Protein AF-A0A835IZE6-F1 (afdb_monomer)

Nearest PDB structures (foldseek):
  8j7a-assembly1_B  TM=9.680E-01  e=2.040E-15  Arabidopsis thaliana
  8wgh-assembly1_B  TM=9.779E-01  e=3.054E-15  Fittonia albivenis
  8wmw-assembly1_B  TM=9.806E-01  e=2.295E-14  Rhodomonas salina
  7a4p-assembly1_B  TM=9.788E-01  e=3.071E-13  Chlorella ohadii
  8wey-assembly1_B  TM=9.902E-01  e=1.542E-12  Cyanidium caldarium

InterPro domains:
  IPR001280 Photosystem I PsaA/PsaB [PF00223] (1-134)
  IPR036408 Photosystem I PsaA/PsaB superfamily [G3DSA:1.20.1130.10] (1-137)
  IPR036408 Photosystem I PsaA/PsaB superfamily [SSF81558] (1-133)

pLDDT: mean 87.63, std 12.95, range [41.31, 97.38]

Mean predicted aligned error: 8.06 Å

Radius of gyration: 21.76 Å; Cα contacts (8 Å, |Δi|>4): 118; chains: 1; bounding box: 43×56×53 Å

Secondary structure (DSSP, 8-state):
-B--TTS-SB-HHHHHHH---TTSTTTTTTTTHHHHHHT-HHHHHHHHHHHHHHHHHHHHHHHHHS--STTGGG-HHHHHHHHHHHHHHHHHHHHHHHHHHHHHHHHT--TTTTTTSHHHHHHHTHHHHHHHHHHHHHHTTS-GGGGSS--

Sequence (151 aa):
MYSTNFGIRHSIKDLLEAHIPPGGRLGRGHKGLYDTINNSIHFQLGLALASLRVITSLVAQHMHSLHAYAFIAQDFTTQAALYTHHQYIVGFIMTGAFAHGAIFFIRDYNPEQNEDNVLARILDHKEAITSYLKAELFKDSIPQDFMFITT

Solvent-accessible surface area (backbone atoms only — not comparable to full-atom values): 8525 Å² total; per-residue (Å²): 128,65,57,58,101,78,76,82,54,44,54,68,56,59,54,36,57,68,50,57,66,92,79,62,83,53,61,61,17,40,41,54,45,57,59,59,43,73,75,24,68,40,42,47,50,12,52,50,29,45,54,49,25,55,51,41,43,48,48,29,54,43,50,71,79,49,71,84,55,89,70,47,88,75,39,60,66,61,49,51,50,52,36,50,52,33,48,53,49,26,53,54,34,43,52,48,13,52,52,26,42,52,49,24,63,74,74,67,60,54,68,80,70,31,58,54,8,53,68,44,51,51,61,77,43,40,63,62,55,52,51,53,55,52,51,55,61,52,59,78,69,54,67,76,76,71,80,72,79,84,127

Foldseek 3Di:
DDDDPPPPHDDPLVVQQPDDDPVCPQFSERQLVVVLCVVDPLNVLLVVLVVVLVVLLVVLVCCLVPPPDPPVVVVPPVNVVSSVVSVVVSVVSNVSSVVSVVVSVVPVDDCVSCPSYNVVVCVVCVVVVVVVVVVVVVVVVPPPVVVPPPD

Organism: NCBI:txid261450

Structure (mmCIF, N/CA/C/O backbone):
data_AF-A0A835IZE6-F1
#
_entry.id   AF-A0A835IZE6-F1
#
loop_
_atom_site.group_PDB
_atom_site.id
_atom_site.type_symbol
_atom_site.label_atom_id
_atom_site.label_alt_id
_atom_site.label_comp_id
_atom_site.label_asym_id
_atom_site.label_entity_id
_atom_site.label_seq_id
_atom_site.pdbx_PDB_ins_code
_atom_site.Cartn_x
_atom_site.Cartn_y
_atom_site.Cartn_z
_atom_site.occupancy
_atom_site.B_iso_or_equiv
_atom_site.auth_seq_id
_atom_site.auth_comp_id
_atom_site.auth_asym_id
_atom_site.auth_atom_id
_atom_site.pdbx_PDB_model_num
ATOM 1 N N . MET A 1 1 ? -14.443 -3.838 -14.835 1.00 70.00 1 MET A N 1
ATOM 2 C CA . MET A 1 1 ? -14.871 -4.036 -16.237 1.00 70.00 1 MET A CA 1
ATOM 3 C C . MET A 1 1 ? -13.691 -4.612 -17.029 1.00 70.00 1 MET A C 1
ATOM 5 O O . MET A 1 1 ? -13.105 -3.905 -17.828 1.00 70.00 1 MET A O 1
ATOM 9 N N . TYR A 1 2 ? -13.298 -5.868 -16.765 1.00 83.75 2 TYR A N 1
ATOM 10 C CA . TYR A 1 2 ? -12.097 -6.512 -17.342 1.00 83.75 2 TYR A CA 1
ATOM 11 C C . TYR A 1 2 ? -12.398 -7.824 -18.064 1.00 83.75 2 TYR A C 1
ATOM 13 O O . TYR A 1 2 ? -13.336 -8.518 -17.666 1.00 83.75 2 TYR A O 1
ATOM 21 N N . SER A 1 3 ? -11.642 -8.116 -19.125 1.00 82.56 3 SER A N 1
ATOM 22 C CA . SER A 1 3 ? -11.947 -9.203 -20.060 1.00 82.56 3 SER A CA 1
ATOM 23 C C . SER A 1 3 ? -12.046 -10.557 -19.372 1.00 82.56 3 SER A C 1
ATOM 25 O O . SER A 1 3 ? -11.290 -10.869 -18.457 1.00 82.56 3 SER A O 1
ATOM 27 N N . THR A 1 4 ? -13.029 -11.331 -19.810 1.00 82.06 4 THR A N 1
ATOM 28 C CA . THR A 1 4 ? -13.287 -12.715 -19.409 1.00 82.06 4 THR A CA 1
ATOM 29 C C . THR A 1 4 ? -13.624 -13.504 -20.678 1.00 82.06 4 THR A C 1
ATOM 31 O O . THR A 1 4 ? -13.566 -12.961 -21.782 1.00 82.06 4 THR A O 1
ATOM 34 N N . ASN A 1 5 ? -14.025 -14.768 -20.544 1.00 81.38 5 ASN A N 1
ATOM 35 C CA . ASN A 1 5 ? -14.305 -15.688 -21.659 1.00 81.38 5 ASN A CA 1
ATOM 36 C C . ASN A 1 5 ? -15.348 -15.197 -22.690 1.00 81.38 5 ASN A C 1
ATOM 38 O O . ASN A 1 5 ? -15.541 -15.843 -23.712 1.00 81.38 5 ASN A O 1
ATOM 42 N N . PHE A 1 6 ? -16.027 -14.074 -22.437 1.00 77.62 6 PHE A N 1
ATOM 43 C CA . PHE A 1 6 ? -17.081 -13.517 -23.285 1.00 77.62 6 PHE A CA 1
ATOM 44 C C . PHE A 1 6 ? -16.600 -12.462 -24.299 1.00 77.62 6 PHE A C 1
ATOM 46 O O . PHE A 1 6 ? -17.430 -11.866 -24.977 1.00 77.62 6 PHE A O 1
ATOM 53 N N . GLY A 1 7 ? -15.291 -12.200 -24.410 1.00 72.25 7 GLY A N 1
ATOM 54 C CA . GLY A 1 7 ? -14.678 -11.418 -25.504 1.00 72.25 7 GLY A CA 1
ATOM 55 C C . GLY A 1 7 ? -15.000 -9.914 -25.560 1.00 72.25 7 GLY A C 1
ATOM 56 O O . GLY A 1 7 ? -14.318 -9.172 -26.258 1.00 72.25 7 GLY A O 1
ATOM 57 N N . ILE A 1 8 ? -15.995 -9.434 -24.809 1.00 73.50 8 ILE A N 1
ATOM 58 C CA . ILE A 1 8 ? -16.420 -8.028 -24.781 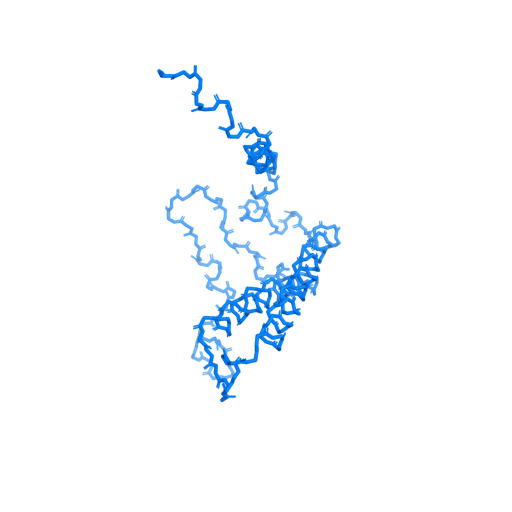1.00 73.50 8 ILE A CA 1
ATOM 59 C C . ILE A 1 8 ? -15.913 -7.384 -23.490 1.00 73.50 8 ILE A C 1
ATOM 61 O O . ILE A 1 8 ? -16.626 -7.375 -22.479 1.00 73.50 8 ILE A O 1
ATOM 65 N N . ARG A 1 9 ? -14.663 -6.888 -23.490 1.00 84.56 9 ARG A N 1
ATOM 66 C CA . ARG A 1 9 ? -14.106 -6.050 -22.406 1.00 84.56 9 ARG A CA 1
ATOM 67 C C . ARG A 1 9 ? -12.674 -5.571 -22.627 1.00 84.56 9 ARG A C 1
ATOM 69 O O . ARG A 1 9 ? -12.018 -5.944 -23.586 1.00 84.56 9 ARG A O 1
ATOM 76 N N . HIS A 1 10 ? -12.185 -4.783 -21.667 1.00 88.38 10 HIS A N 1
ATOM 77 C CA . HIS A 1 10 ? -10.819 -4.276 -21.642 1.00 88.38 10 HIS A CA 1
ATOM 78 C C . HIS A 1 10 ? -9.810 -5.278 -21.072 1.00 88.38 10 HIS A C 1
ATOM 80 O O . HIS A 1 10 ? -10.021 -5.858 -20.000 1.00 88.38 10 HIS A O 1
ATOM 86 N N . SER A 1 11 ? -8.687 -5.416 -21.772 1.00 88.75 11 SER A N 1
ATOM 87 C CA . SER A 1 11 ? -7.443 -5.989 -21.256 1.00 88.75 11 SER A CA 1
ATOM 88 C C . SER A 1 11 ? -6.736 -4.954 -20.377 1.00 88.75 11 SER A C 1
ATOM 90 O O . SER A 1 11 ? -6.588 -3.798 -20.768 1.00 88.75 11 SER A O 1
ATOM 92 N N . ILE A 1 12 ? -6.305 -5.349 -19.175 1.00 90.56 12 ILE A N 1
ATOM 93 C CA . ILE A 1 12 ? -5.569 -4.453 -18.264 1.00 90.56 12 ILE A CA 1
ATOM 94 C C . ILE A 1 12 ? -4.210 -4.075 -18.862 1.00 90.56 12 ILE A C 1
ATOM 96 O O . ILE A 1 12 ? -3.776 -2.937 -18.703 1.00 90.56 12 ILE A O 1
ATOM 100 N N . LYS A 1 13 ? -3.568 -5.008 -19.574 1.00 90.56 13 LYS A N 1
ATOM 101 C CA . LYS A 1 13 ? -2.286 -4.776 -20.242 1.00 90.56 13 LYS A CA 1
ATOM 102 C C . LYS A 1 13 ? -2.405 -3.647 -21.263 1.00 90.56 13 LYS A C 1
ATOM 104 O O . LYS A 1 13 ? -1.694 -2.654 -21.157 1.00 90.56 13 LYS A O 1
ATOM 109 N N . ASP A 1 14 ? -3.388 -3.748 -22.151 1.00 89.50 14 ASP A N 1
ATOM 110 C CA . ASP A 1 14 ? -3.620 -2.773 -23.218 1.00 89.50 14 ASP A CA 1
ATOM 111 C C . ASP A 1 14 ? -3.983 -1.400 -22.641 1.00 89.50 14 ASP A C 1
ATOM 113 O O . ASP A 1 14 ? -3.511 -0.373 -23.122 1.00 89.50 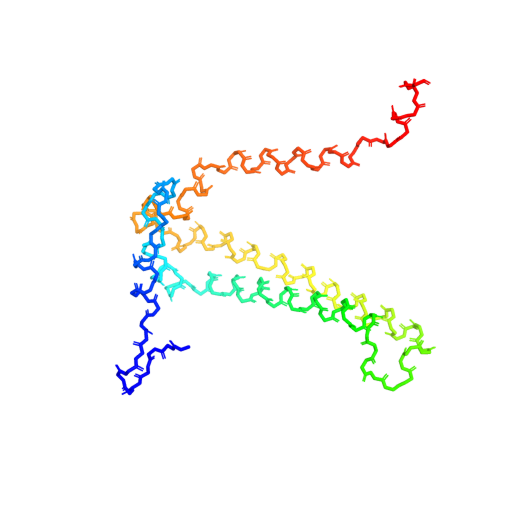14 ASP A O 1
ATOM 117 N N . LEU A 1 15 ? -4.786 -1.370 -21.569 1.00 90.50 15 LEU A N 1
ATOM 118 C CA . LEU A 1 15 ? -5.125 -0.128 -20.872 1.00 90.50 15 LEU A CA 1
ATOM 119 C C . LEU A 1 15 ? -3.889 0.554 -20.275 1.00 90.50 15 LEU A C 1
ATOM 121 O O . LEU A 1 15 ? -3.761 1.773 -20.379 1.00 90.50 15 LEU A O 1
ATOM 125 N N . LEU A 1 16 ? -2.991 -0.208 -19.647 1.00 89.88 16 LEU A N 1
ATOM 126 C CA . LEU A 1 16 ? -1.762 0.334 -19.067 1.00 89.88 16 LEU A CA 1
ATOM 127 C C . LEU A 1 16 ? -0.803 0.823 -20.157 1.00 89.88 16 LEU A C 1
ATOM 129 O O . LEU A 1 16 ? -0.267 1.921 -20.045 1.00 89.88 16 LEU A O 1
ATOM 133 N N . GLU A 1 17 ? -0.625 0.061 -21.235 1.00 88.81 17 GLU A N 1
ATOM 134 C CA . GLU A 1 17 ? 0.262 0.441 -22.340 1.00 88.81 17 GLU A CA 1
ATOM 135 C C . GLU A 1 17 ? -0.240 1.662 -23.123 1.00 88.81 17 GLU A C 1
ATOM 137 O O . GLU A 1 17 ? 0.570 2.490 -23.550 1.00 88.81 17 GLU A O 1
ATOM 142 N N . ALA A 1 18 ? -1.561 1.804 -23.278 1.00 88.31 18 ALA A N 1
ATOM 143 C CA . ALA A 1 18 ? -2.180 2.962 -23.918 1.00 88.31 18 ALA A CA 1
ATOM 144 C C . ALA A 1 18 ? -2.156 4.219 -23.032 1.00 88.31 18 ALA A C 1
ATOM 146 O O . ALA A 1 18 ? -2.256 5.337 -23.542 1.00 88.31 18 ALA A O 1
ATOM 147 N N . HIS A 1 19 ? -2.025 4.066 -21.710 1.00 86.69 19 HIS A N 1
ATOM 148 C CA . HIS A 1 19 ? -2.038 5.190 -20.780 1.00 86.69 19 HIS A CA 1
ATOM 149 C C . HIS A 1 19 ? -0.669 5.874 -20.695 1.00 86.69 19 HIS A C 1
ATOM 151 O O . HIS A 1 19 ? 0.112 5.665 -19.760 1.00 86.69 19 HIS A O 1
ATOM 157 N N . ILE A 1 20 ? -0.405 6.735 -21.676 1.00 80.75 20 ILE A N 1
ATOM 158 C CA . ILE A 1 20 ? 0.766 7.610 -21.716 1.00 80.75 20 ILE A CA 1
ATOM 159 C C . ILE A 1 20 ? 0.324 9.025 -21.313 1.00 80.75 20 ILE A C 1
ATOM 161 O O . ILE A 1 20 ? -0.636 9.554 -21.877 1.00 80.75 20 ILE A O 1
ATOM 165 N N . PRO A 1 21 ? 0.989 9.660 -20.335 1.00 75.56 21 PRO A N 1
ATOM 166 C CA . PRO A 1 21 ? 0.584 10.972 -19.856 1.00 75.56 21 PRO A CA 1
ATOM 167 C C . PRO A 1 21 ? 0.747 12.036 -20.953 1.00 75.56 21 PRO A C 1
ATOM 169 O O . PRO A 1 21 ? 1.811 12.117 -21.573 1.00 75.56 21 PRO A O 1
ATOM 172 N N . PRO A 1 22 ? -0.255 12.914 -21.152 1.00 74.06 22 PRO A N 1
ATOM 173 C CA . PRO A 1 22 ? -0.287 13.857 -22.275 1.00 74.06 22 PRO A CA 1
ATOM 174 C C . PRO A 1 22 ? 0.844 14.891 -22.231 1.00 74.06 22 PRO A C 1
ATOM 176 O O . PRO A 1 22 ? 1.215 15.452 -23.254 1.00 74.06 22 PRO A O 1
ATOM 179 N N . GLY A 1 23 ? 1.413 15.141 -21.047 1.00 73.25 23 GLY A N 1
ATOM 180 C CA . GLY A 1 23 ? 2.480 16.119 -20.859 1.00 73.25 23 GLY A CA 1
ATOM 181 C C . GLY A 1 23 ? 3.889 15.621 -21.188 1.00 73.25 23 GLY A C 1
ATOM 182 O O . GLY A 1 23 ? 4.814 16.412 -21.055 1.00 73.25 23 GLY A O 1
ATOM 183 N N . GLY A 1 24 ? 4.104 14.340 -21.521 1.00 70.38 24 GLY A N 1
ATOM 184 C CA . GLY A 1 24 ? 5.423 13.784 -21.893 1.00 70.38 24 GLY A CA 1
ATOM 185 C C . GLY A 1 24 ? 6.507 13.803 -20.799 1.00 70.38 24 GLY A C 1
ATOM 186 O O . GLY A 1 24 ? 7.558 13.192 -20.945 1.00 70.38 24 GLY A O 1
ATOM 187 N N . ARG A 1 25 ? 6.255 14.450 -19.656 1.00 74.62 25 ARG A N 1
ATOM 188 C CA . ARG A 1 25 ? 7.210 14.621 -18.550 1.00 74.62 25 ARG A CA 1
ATOM 189 C C . ARG A 1 25 ? 7.430 13.361 -17.713 1.00 74.62 25 ARG A C 1
ATOM 191 O O . ARG A 1 25 ? 8.156 13.445 -16.728 1.00 74.62 25 ARG A O 1
ATOM 198 N N . LEU A 1 26 ? 6.784 12.237 -18.040 1.00 77.81 26 LEU A N 1
ATOM 199 C CA . LEU A 1 26 ? 6.835 11.003 -17.248 1.00 77.81 26 LEU A CA 1
ATOM 200 C C . LEU A 1 26 ? 7.415 9.780 -17.991 1.00 77.81 26 LEU A C 1
ATOM 202 O O . LEU A 1 26 ? 7.147 8.648 -17.589 1.00 77.81 26 LEU A O 1
ATOM 206 N N . GLY A 1 27 ? 8.219 10.010 -19.036 1.00 81.81 27 GLY A N 1
ATOM 207 C CA . GLY A 1 27 ? 8.884 8.951 -19.809 1.00 81.81 27 GLY A CA 1
ATOM 208 C C . GLY A 1 27 ? 7.900 8.093 -20.607 1.00 81.81 27 GLY A C 1
ATOM 209 O O . GLY A 1 27 ? 6.847 8.572 -21.043 1.00 81.81 27 GLY A O 1
ATOM 210 N N . ARG A 1 28 ? 8.194 6.795 -20.737 1.00 81.88 28 ARG A N 1
ATOM 211 C CA . ARG A 1 28 ? 7.336 5.776 -21.374 1.00 81.88 28 ARG A CA 1
ATOM 212 C C . ARG A 1 28 ? 6.060 5.435 -20.587 1.00 81.88 28 ARG A C 1
ATOM 214 O O . ARG A 1 28 ? 5.298 4.571 -21.023 1.00 81.88 28 ARG A O 1
ATOM 221 N N . GLY A 1 29 ? 5.798 6.091 -19.454 1.00 86.25 29 GLY A N 1
ATOM 222 C CA . GLY A 1 29 ? 4.572 5.908 -18.672 1.00 86.25 29 GLY A CA 1
ATOM 223 C C . GLY A 1 29 ? 4.477 4.518 -18.033 1.00 86.25 29 GLY A C 1
ATOM 224 O O . GLY A 1 29 ? 5.429 4.053 -17.407 1.00 86.25 29 GLY A O 1
ATOM 225 N N . HIS A 1 30 ? 3.324 3.856 -18.171 1.00 91.31 30 HIS A N 1
ATOM 226 C CA . HIS A 1 30 ? 3.040 2.556 -17.540 1.00 91.31 30 HIS A CA 1
ATOM 227 C C . HIS A 1 30 ? 3.454 1.330 -18.376 1.00 91.31 30 HIS A C 1
ATOM 229 O O . HIS A 1 30 ? 3.081 0.202 -18.044 1.00 91.31 30 HIS A O 1
ATOM 235 N N . LYS A 1 31 ? 4.220 1.511 -19.459 1.00 89.81 31 LYS A N 1
ATOM 236 C CA . LYS A 1 31 ? 4.683 0.391 -20.293 1.00 89.81 31 LYS A CA 1
ATOM 237 C C . LYS A 1 31 ? 5.509 -0.616 -19.482 1.00 89.81 31 LYS A C 1
ATOM 239 O O . LYS A 1 31 ? 6.328 -0.233 -18.646 1.00 89.81 31 LYS A O 1
ATOM 244 N N . GLY A 1 32 ? 5.264 -1.905 -19.722 1.00 88.81 32 GLY A N 1
ATOM 245 C CA . GLY A 1 32 ? 5.917 -3.019 -19.020 1.00 88.81 32 GLY A CA 1
ATOM 246 C C . GLY A 1 32 ? 5.419 -3.264 -17.591 1.00 88.81 32 GLY A C 1
ATOM 247 O O . GLY A 1 32 ? 5.690 -4.321 -17.027 1.00 88.81 32 GLY A O 1
ATOM 248 N N . LEU A 1 33 ? 4.629 -2.350 -17.010 1.00 91.50 33 LEU A N 1
ATOM 249 C CA . LEU A 1 33 ? 4.202 -2.461 -15.616 1.00 91.50 33 LEU A CA 1
ATOM 250 C C . LEU A 1 33 ? 3.288 -3.670 -15.389 1.00 91.50 33 LEU A C 1
ATOM 252 O O . LEU A 1 33 ? 3.405 -4.325 -14.363 1.00 91.50 33 LEU A O 1
ATOM 256 N N . TYR A 1 34 ? 2.421 -4.010 -16.347 1.00 92.75 34 TYR A N 1
ATOM 257 C CA . TYR A 1 34 ? 1.562 -5.192 -16.229 1.00 92.75 34 TYR A CA 1
ATOM 258 C C . TYR A 1 34 ? 2.376 -6.470 -15.988 1.00 92.75 34 TYR A C 1
ATOM 260 O O . TYR A 1 34 ? 2.087 -7.217 -15.055 1.00 92.75 34 TYR A O 1
ATOM 268 N N . ASP A 1 35 ? 3.424 -6.684 -16.785 1.00 92.62 35 ASP A N 1
ATOM 269 C CA . ASP A 1 35 ? 4.269 -7.871 -16.677 1.00 92.62 35 ASP A CA 1
ATOM 270 C C . ASP A 1 35 ? 5.118 -7.820 -15.390 1.00 92.62 35 ASP A C 1
ATOM 272 O O . ASP A 1 35 ? 5.222 -8.825 -14.689 1.00 92.62 35 ASP A O 1
ATOM 276 N N . THR A 1 36 ? 5.633 -6.645 -15.004 1.00 92.62 36 THR A N 1
ATOM 277 C CA . THR A 1 36 ? 6.356 -6.440 -13.732 1.00 92.62 36 THR A CA 1
ATOM 278 C C . THR A 1 36 ? 5.501 -6.800 -12.509 1.00 92.62 36 THR A C 1
ATOM 280 O O . THR A 1 36 ? 5.979 -7.457 -11.585 1.00 92.62 36 THR A O 1
ATOM 283 N N . ILE A 1 37 ? 4.222 -6.407 -12.499 1.00 93.94 37 ILE A N 1
ATOM 284 C CA . ILE A 1 37 ? 3.285 -6.716 -11.407 1.00 93.94 37 ILE A CA 1
ATOM 285 C C . ILE A 1 37 ? 2.890 -8.192 -11.431 1.00 93.94 37 ILE A C 1
ATOM 287 O O . ILE A 1 37 ? 2.863 -8.851 -10.391 1.00 93.94 37 ILE A O 1
ATOM 291 N N . ASN A 1 38 ? 2.550 -8.722 -12.604 1.00 94.38 38 ASN A N 1
ATOM 292 C CA . ASN A 1 38 ? 1.972 -10.057 -12.711 1.00 94.38 38 ASN A CA 1
ATOM 293 C C . ASN A 1 38 ? 3.005 -11.171 -12.474 1.00 94.38 38 ASN A C 1
ATOM 295 O O . ASN A 1 38 ? 2.647 -12.237 -11.981 1.00 94.38 38 ASN A O 1
ATOM 299 N N . ASN A 1 39 ? 4.283 -10.912 -12.761 1.00 93.94 39 ASN A N 1
ATOM 300 C CA . ASN A 1 39 ? 5.358 -11.889 -12.583 1.00 93.94 39 ASN A CA 1
ATOM 301 C C . ASN A 1 39 ? 5.992 -11.878 -11.178 1.00 93.94 39 ASN A C 1
ATOM 303 O O . ASN A 1 39 ? 6.751 -12.793 -10.866 1.00 93.94 39 ASN A O 1
ATOM 307 N N . SER A 1 40 ? 5.683 -10.899 -10.313 1.00 94.62 40 SER A N 1
ATOM 308 C CA . SER A 1 40 ? 6.215 -10.841 -8.941 1.00 94.62 40 SER A CA 1
ATOM 309 C C . SER A 1 40 ? 5.131 -11.003 -7.877 1.00 94.62 40 SER A C 1
ATOM 311 O O . SER A 1 40 ? 4.257 -10.153 -7.691 1.00 94.62 40 SER A O 1
ATOM 313 N N . ILE A 1 41 ? 5.265 -12.063 -7.079 1.00 95.75 41 ILE A N 1
ATOM 314 C CA . ILE A 1 41 ? 4.419 -12.296 -5.900 1.00 95.75 41 ILE A CA 1
ATOM 315 C C . ILE A 1 41 ? 4.709 -11.251 -4.816 1.00 95.75 41 ILE A C 1
ATOM 317 O O . ILE A 1 41 ? 3.799 -10.813 -4.117 1.00 95.75 41 ILE A O 1
ATOM 321 N N . HIS A 1 42 ? 5.964 -10.816 -4.678 1.00 96.38 42 HIS A N 1
ATOM 322 C CA . HIS A 1 42 ? 6.337 -9.809 -3.687 1.00 96.38 42 HIS A CA 1
ATOM 323 C C . HIS A 1 42 ? 5.718 -8.446 -4.001 1.00 96.38 42 HIS A C 1
ATOM 325 O O . HIS A 1 42 ? 5.240 -7.775 -3.086 1.00 96.38 42 HIS A O 1
ATOM 331 N N . PHE A 1 43 ? 5.637 -8.071 -5.279 1.00 95.19 43 PHE A N 1
ATOM 332 C CA . PHE A 1 43 ? 4.962 -6.837 -5.669 1.00 95.19 43 PHE A CA 1
ATOM 333 C C . PHE A 1 43 ? 3.447 -6.908 -5.437 1.00 95.19 43 PHE A C 1
ATOM 335 O O . PHE A 1 43 ? 2.864 -5.982 -4.871 1.00 95.19 43 PHE A O 1
ATOM 342 N N . GLN A 1 44 ? 2.810 -8.028 -5.796 1.00 96.69 44 GLN A N 1
ATOM 343 C CA . GLN A 1 44 ? 1.377 -8.239 -5.552 1.00 96.69 44 GLN A CA 1
ATOM 344 C C . GLN A 1 44 ? 1.039 -8.221 -4.061 1.00 96.69 44 GLN A C 1
ATOM 346 O O . GLN A 1 44 ? 0.097 -7.544 -3.650 1.00 96.69 44 GLN A O 1
ATOM 351 N N . LEU A 1 45 ? 1.829 -8.916 -3.239 1.00 96.62 45 LEU A N 1
ATOM 352 C CA . LEU A 1 45 ? 1.642 -8.937 -1.793 1.00 96.62 45 LEU A CA 1
ATOM 353 C C . LEU A 1 45 ? 1.885 -7.555 -1.175 1.00 96.62 45 LEU A C 1
ATOM 355 O O . LEU A 1 45 ? 1.097 -7.119 -0.339 1.00 96.62 45 LEU A O 1
ATOM 359 N N . GLY A 1 46 ? 2.917 -6.833 -1.621 1.00 96.19 46 GLY A N 1
ATOM 360 C CA . GLY A 1 46 ? 3.178 -5.460 -1.189 1.00 96.19 46 GLY A CA 1
ATOM 361 C C . GLY A 1 46 ? 2.000 -4.523 -1.473 1.00 96.19 46 GLY A C 1
ATOM 362 O O . GLY A 1 46 ? 1.546 -3.813 -0.574 1.00 96.19 46 GLY A O 1
ATOM 363 N N . LEU A 1 47 ? 1.442 -4.570 -2.689 1.00 95.88 47 LEU A N 1
ATOM 364 C CA . LEU A 1 47 ? 0.262 -3.783 -3.064 1.00 95.88 47 LEU A CA 1
ATOM 365 C C . LEU A 1 47 ? -0.999 -4.193 -2.292 1.00 95.88 47 LEU A C 1
ATOM 367 O O . LEU A 1 47 ? -1.750 -3.326 -1.837 1.00 95.88 47 LEU A O 1
ATOM 371 N N . ALA A 1 48 ? -1.229 -5.494 -2.110 1.00 97.06 48 ALA A N 1
ATOM 372 C CA . ALA A 1 48 ? -2.370 -5.992 -1.349 1.00 97.06 48 ALA A CA 1
ATOM 373 C C . ALA A 1 48 ? -2.311 -5.509 0.107 1.00 97.06 48 ALA A C 1
ATOM 375 O O . ALA A 1 48 ? -3.286 -4.940 0.597 1.00 97.06 48 ALA A O 1
ATOM 376 N N . LEU A 1 49 ? -1.155 -5.628 0.767 1.00 97.06 49 LEU A N 1
ATOM 377 C CA . LEU A 1 49 ? -0.951 -5.129 2.130 1.00 97.06 49 LEU A CA 1
ATOM 378 C C . LEU A 1 49 ? -1.084 -3.604 2.218 1.00 97.06 49 LEU A C 1
ATOM 380 O O . LEU A 1 49 ? -1.696 -3.104 3.161 1.00 97.06 49 LEU A O 1
ATOM 384 N N . ALA A 1 50 ? -0.586 -2.858 1.226 1.00 96.00 50 ALA A N 1
ATOM 385 C CA . ALA A 1 50 ? -0.743 -1.405 1.174 1.00 96.00 50 ALA A CA 1
ATOM 386 C C . ALA A 1 50 ? -2.219 -0.984 1.054 1.00 96.00 50 ALA A C 1
ATOM 388 O O . ALA A 1 50 ? -2.650 -0.059 1.744 1.00 96.00 50 ALA A O 1
ATOM 389 N N . SER A 1 51 ? -3.008 -1.673 0.224 1.00 96.44 51 SER A N 1
ATOM 390 C CA . SER A 1 51 ? -4.450 -1.414 0.099 1.00 96.44 51 SER A CA 1
ATOM 391 C C . SER A 1 51 ? -5.215 -1.794 1.369 1.00 96.44 51 SER A C 1
ATOM 393 O O . SER A 1 51 ? -6.007 -0.997 1.877 1.00 96.44 51 SER A O 1
ATOM 395 N N . LEU A 1 52 ? -4.912 -2.962 1.944 1.00 96.62 52 LEU A N 1
ATOM 396 C CA . LEU A 1 52 ? -5.520 -3.438 3.181 1.00 96.62 52 LEU A CA 1
ATOM 397 C C . LEU A 1 52 ? -5.225 -2.484 4.338 1.00 96.62 52 LEU A C 1
ATOM 399 O O . LEU A 1 52 ? -6.127 -2.155 5.095 1.00 96.62 52 LEU A O 1
ATOM 403 N N . ARG A 1 53 ? -4.001 -1.956 4.426 1.00 96.25 53 ARG A N 1
ATOM 404 C CA . ARG A 1 53 ? -3.619 -0.925 5.396 1.00 96.25 53 ARG A CA 1
ATOM 405 C C . ARG A 1 53 ? -4.545 0.286 5.356 1.00 96.25 53 ARG A C 1
ATOM 407 O O . ARG A 1 53 ? -5.001 0.735 6.408 1.00 96.25 53 ARG A O 1
ATOM 414 N N . VAL A 1 54 ? -4.796 0.833 4.167 1.00 96.38 54 VAL A N 1
ATOM 415 C CA . VAL A 1 54 ? -5.661 2.012 4.015 1.00 96.38 54 VAL A CA 1
ATOM 416 C C . VAL A 1 54 ? -7.065 1.693 4.516 1.00 96.38 54 VAL A C 1
ATOM 418 O O . VAL A 1 54 ? -7.616 2.471 5.290 1.00 96.38 54 VAL A O 1
ATOM 421 N N . ILE A 1 55 ? -7.604 0.528 4.153 1.00 97.00 55 ILE A N 1
ATOM 422 C CA . ILE A 1 55 ? -8.939 0.100 4.581 1.00 97.00 55 ILE A CA 1
ATOM 423 C C . ILE A 1 55 ? -8.984 -0.140 6.095 1.00 97.00 55 ILE A C 1
ATOM 425 O O . ILE A 1 55 ? -9.883 0.372 6.748 1.00 97.00 55 ILE A O 1
ATOM 429 N N . THR A 1 56 ? -8.020 -0.843 6.689 1.00 95.50 56 THR A N 1
ATOM 430 C CA . THR A 1 56 ? -8.000 -1.111 8.139 1.00 95.50 56 THR A CA 1
ATOM 431 C C . THR A 1 56 ? -7.880 0.181 8.953 1.00 95.50 56 THR A C 1
ATOM 433 O O . THR A 1 56 ? -8.554 0.328 9.972 1.00 95.50 56 THR A O 1
ATOM 436 N N . SER A 1 57 ? -7.086 1.153 8.487 1.00 95.62 57 SER A N 1
ATOM 437 C CA . SER A 1 57 ? -7.008 2.476 9.122 1.00 95.62 57 SER A CA 1
ATOM 438 C C . SER A 1 57 ? -8.323 3.239 8.980 1.00 95.62 57 SER A C 1
ATOM 440 O O . SER A 1 57 ? -8.822 3.809 9.951 1.00 95.62 57 SER A O 1
ATOM 442 N N . LEU A 1 58 ? -8.931 3.189 7.792 1.00 96.31 58 LEU A N 1
ATOM 443 C CA . LEU A 1 58 ? -10.236 3.786 7.535 1.00 96.31 58 LEU A CA 1
ATOM 444 C C . LEU A 1 58 ? -11.304 3.196 8.459 1.00 96.31 58 LEU A C 1
ATOM 446 O O . LEU A 1 58 ? -12.065 3.957 9.046 1.00 96.31 58 LEU A O 1
ATOM 450 N N . VAL A 1 59 ? -11.324 1.872 8.630 1.00 96.31 59 VAL A N 1
ATOM 451 C CA . VAL A 1 59 ? -12.227 1.155 9.540 1.00 96.31 59 VAL A CA 1
ATOM 452 C C . VAL A 1 59 ? -12.033 1.630 10.975 1.00 96.31 59 VAL A C 1
ATOM 454 O O . VAL A 1 59 ? -13.020 1.955 11.625 1.00 96.31 59 VAL A O 1
ATOM 457 N N . ALA A 1 60 ? -10.793 1.754 11.454 1.00 94.56 60 ALA A N 1
ATOM 458 C CA . ALA A 1 60 ? -10.522 2.253 12.802 1.00 94.56 60 ALA A CA 1
ATOM 459 C C . ALA A 1 60 ? -11.080 3.671 13.015 1.00 94.56 60 ALA A C 1
ATOM 461 O O . ALA A 1 60 ? -11.747 3.928 14.017 1.00 94.56 60 ALA A O 1
ATOM 462 N N . GLN A 1 61 ? -10.855 4.575 12.056 1.00 96.00 61 GLN A N 1
ATOM 463 C CA . GLN A 1 61 ? -11.387 5.941 12.118 1.00 96.00 61 GLN A CA 1
ATOM 464 C C . GLN A 1 61 ? -12.922 5.960 12.031 1.00 96.00 61 GLN A C 1
ATOM 466 O O . GLN A 1 61 ? -13.582 6.641 12.812 1.00 96.00 61 GLN A O 1
ATOM 471 N N . HIS A 1 62 ? -13.510 5.166 11.131 1.00 96.75 62 HIS A N 1
ATOM 472 C CA . HIS A 1 62 ? -14.962 5.101 10.955 1.00 96.75 62 HIS A CA 1
ATOM 473 C C . HIS A 1 62 ? -15.653 4.504 12.172 1.00 96.75 62 HIS A C 1
ATOM 475 O O . HIS A 1 62 ? -16.645 5.058 12.616 1.00 96.75 62 HIS A O 1
ATOM 481 N N . MET A 1 63 ? -15.130 3.427 12.755 1.00 93.88 63 MET A N 1
ATOM 482 C CA . MET A 1 63 ? -15.705 2.827 13.960 1.00 93.88 63 MET A CA 1
ATOM 483 C C . MET A 1 63 ? -15.615 3.759 15.168 1.00 93.88 63 MET A C 1
ATOM 485 O O . MET A 1 63 ? -16.495 3.709 16.026 1.00 93.88 63 MET A O 1
ATOM 489 N N . HIS A 1 64 ? -14.579 4.604 15.227 1.00 90.62 64 HIS A N 1
ATOM 490 C CA . HIS A 1 64 ? -14.428 5.594 16.286 1.00 90.62 64 HIS A CA 1
ATOM 491 C C . HIS A 1 64 ? -15.485 6.705 16.208 1.00 90.62 64 HIS A C 1
ATOM 493 O O . HIS A 1 64 ? -16.071 7.064 17.227 1.00 90.62 64 HIS A O 1
ATOM 499 N N . SER A 1 65 ? -15.746 7.232 15.009 1.00 93.62 65 SER A N 1
ATOM 500 C CA . SER A 1 65 ? -16.664 8.366 14.810 1.00 93.62 65 SER A CA 1
ATOM 501 C C . SER A 1 65 ? -18.111 7.962 14.496 1.00 93.62 65 SER A C 1
ATOM 503 O O . SER A 1 65 ? -19.036 8.718 14.788 1.00 93.62 65 SER A O 1
ATOM 505 N N . LEU A 1 66 ? -18.322 6.787 13.901 1.00 94.88 66 LEU A N 1
ATOM 506 C CA . LEU A 1 66 ? -19.609 6.248 13.456 1.00 94.88 66 LEU A CA 1
ATOM 507 C C . LEU A 1 66 ? -19.815 4.855 14.068 1.00 94.88 66 LEU A C 1
ATOM 509 O O . LEU A 1 66 ? -19.429 3.825 13.513 1.00 94.88 66 LEU A O 1
ATOM 513 N N . HIS A 1 67 ? -20.442 4.829 15.241 1.00 90.62 67 HIS A N 1
ATOM 514 C CA . HIS A 1 67 ? -20.691 3.603 15.992 1.00 90.62 67 HIS A CA 1
ATOM 515 C C . HIS A 1 67 ? -21.699 2.690 15.269 1.00 90.62 67 HIS A C 1
ATOM 517 O O . HIS A 1 67 ? -22.886 3.001 15.195 1.00 90.62 67 HIS A O 1
ATOM 523 N N . ALA A 1 68 ? -21.231 1.547 14.757 1.00 91.94 68 ALA A N 1
ATOM 524 C CA . ALA A 1 68 ? -22.063 0.568 14.043 1.00 91.94 68 ALA A CA 1
ATOM 525 C C . ALA A 1 68 ? -22.748 -0.467 14.962 1.00 91.94 68 ALA A C 1
ATOM 527 O O . ALA A 1 68 ? -23.707 -1.117 14.549 1.00 91.94 68 ALA A O 1
ATOM 528 N N .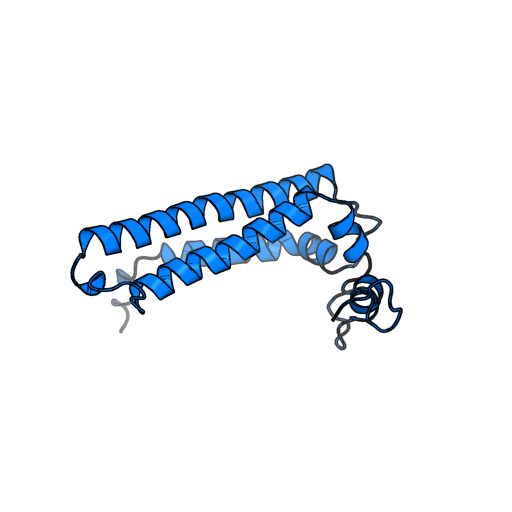 TYR A 1 69 ? -22.263 -0.634 16.198 1.00 91.75 69 TYR A N 1
ATOM 529 C CA . TYR A 1 69 ? -22.776 -1.615 17.160 1.00 91.75 69 TYR A CA 1
ATOM 530 C C . TYR A 1 69 ? -23.640 -0.949 18.235 1.00 91.75 69 TYR A C 1
ATOM 532 O O . TYR A 1 69 ? -23.335 0.148 18.705 1.00 91.75 69 TYR A O 1
ATOM 540 N N . ALA A 1 70 ? -24.715 -1.621 18.655 1.00 91.19 70 ALA A N 1
ATOM 541 C CA . ALA A 1 70 ? -25.584 -1.114 19.712 1.00 91.19 70 ALA A CA 1
ATOM 542 C C . ALA A 1 70 ? -24.803 -0.944 21.028 1.00 91.19 70 ALA A C 1
ATOM 544 O O . ALA A 1 70 ? -24.035 -1.821 21.414 1.00 91.19 70 ALA A O 1
ATOM 545 N N . PHE A 1 71 ? -25.014 0.189 21.707 1.00 91.50 71 PHE A N 1
ATOM 546 C CA . PHE A 1 71 ? -24.432 0.541 23.015 1.00 91.50 71 PHE A CA 1
ATOM 547 C C . PHE A 1 71 ? -22.904 0.699 23.080 1.00 91.50 71 PHE A C 1
ATOM 549 O O . PHE A 1 71 ? -22.390 1.102 24.119 1.00 91.50 71 PHE A O 1
ATOM 556 N N . ILE A 1 72 ? -22.166 0.500 21.983 1.00 92.00 72 ILE A N 1
ATOM 557 C CA . ILE A 1 72 ? -20.696 0.599 22.001 1.00 92.00 72 ILE A CA 1
ATOM 558 C C . ILE A 1 72 ? -20.184 2.014 22.308 1.00 92.00 72 ILE A C 1
ATOM 560 O O . ILE A 1 72 ? -19.114 2.177 22.876 1.00 92.00 72 ILE A O 1
ATOM 564 N N . ALA A 1 73 ? -20.989 3.040 22.018 1.00 90.62 73 ALA A N 1
ATOM 565 C CA . ALA A 1 73 ? -20.682 4.426 22.371 1.00 90.62 73 ALA A CA 1
ATOM 566 C C . ALA A 1 73 ? -20.636 4.676 23.894 1.00 90.62 73 ALA A C 1
ATOM 568 O O . ALA A 1 73 ? -20.126 5.706 24.327 1.00 90.62 73 ALA A O 1
ATOM 569 N N . GLN A 1 74 ? -21.197 3.770 24.701 1.00 94.50 74 GLN A N 1
ATOM 570 C CA . GLN A 1 74 ? -21.217 3.863 26.164 1.00 94.50 74 GLN A CA 1
ATOM 571 C C . GLN A 1 74 ? -20.074 3.062 26.806 1.00 94.50 74 GLN A C 1
ATOM 573 O O . GLN A 1 74 ? -19.694 3.342 27.940 1.00 94.50 74 GLN A O 1
ATOM 578 N N . ASP A 1 75 ? -19.507 2.089 26.085 1.00 95.38 75 ASP A N 1
ATOM 579 C CA . ASP A 1 75 ? -18.371 1.288 26.540 1.00 95.38 75 ASP A CA 1
ATOM 580 C C . ASP A 1 75 ? -17.052 1.857 25.996 1.00 95.38 75 ASP A C 1
ATOM 582 O O . ASP A 1 75 ? -16.527 1.456 24.951 1.00 95.38 75 ASP A O 1
ATOM 586 N N . PHE A 1 76 ? -16.500 2.817 26.738 1.00 93.56 76 PHE A N 1
ATOM 587 C CA . PHE A 1 76 ? -15.263 3.506 26.370 1.00 93.56 76 PHE A CA 1
ATOM 588 C C . PHE A 1 76 ? -14.045 2.580 26.322 1.00 93.56 76 PHE A C 1
ATOM 590 O O . PHE A 1 76 ? -13.147 2.793 25.506 1.00 93.56 76 PHE A O 1
ATOM 597 N N . THR A 1 77 ? -13.995 1.556 27.178 1.00 96.50 77 THR A N 1
ATOM 598 C CA . THR A 1 77 ? -12.855 0.634 27.235 1.00 96.50 77 THR A CA 1
ATOM 599 C C . THR A 1 77 ? -12.821 -0.239 25.990 1.00 96.50 77 THR A C 1
ATOM 601 O O . THR A 1 77 ? -11.774 -0.338 25.347 1.00 96.50 77 THR A O 1
ATOM 604 N N . THR A 1 78 ? -13.963 -0.805 25.594 1.00 94.88 78 THR A N 1
ATOM 605 C CA . THR A 1 78 ? -14.062 -1.600 24.364 1.00 94.88 78 THR A CA 1
ATOM 606 C C . THR A 1 78 ? -13.800 -0.742 23.127 1.00 94.88 78 THR A C 1
ATOM 608 O O . THR A 1 78 ? -13.057 -1.160 22.237 1.00 94.88 78 THR A O 1
ATOM 611 N N . GLN A 1 79 ? -14.321 0.487 23.085 1.00 94.00 79 GLN A N 1
ATOM 612 C CA . GLN A 1 79 ? -14.093 1.406 21.967 1.00 94.00 79 GLN A CA 1
ATOM 613 C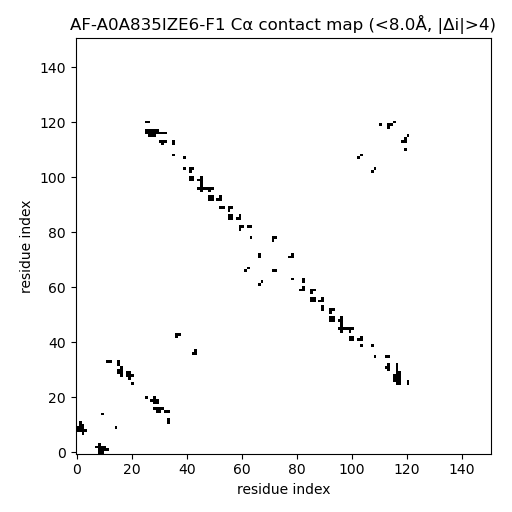 C . GLN A 1 79 ? -12.608 1.791 21.819 1.00 94.00 79 GLN A C 1
ATOM 615 O O . GLN A 1 79 ? -12.062 1.768 20.711 1.00 94.00 79 GLN A O 1
ATOM 620 N N . ALA A 1 80 ? -11.922 2.082 22.928 1.00 94.38 80 ALA A N 1
ATOM 621 C CA . ALA A 1 80 ? -10.487 2.360 22.930 1.00 94.38 80 ALA A CA 1
ATOM 622 C C . ALA A 1 80 ? -9.659 1.126 22.526 1.00 94.38 80 ALA A C 1
ATOM 624 O O . ALA A 1 80 ? -8.713 1.237 21.739 1.00 94.38 80 ALA A O 1
ATOM 625 N N . ALA A 1 81 ? -10.032 -0.061 23.012 1.00 96.44 81 ALA A N 1
ATOM 626 C CA . ALA A 1 81 ? -9.362 -1.313 22.671 1.00 96.44 81 ALA A CA 1
ATOM 627 C C . ALA A 1 81 ? -9.497 -1.644 21.176 1.00 96.44 81 ALA A C 1
ATOM 629 O O . ALA A 1 81 ? -8.505 -1.970 20.528 1.00 96.44 81 ALA A O 1
ATOM 630 N N . LEU A 1 82 ? -10.690 -1.501 20.593 1.00 95.06 82 LEU A N 1
ATOM 631 C CA . LEU A 1 82 ? -10.910 -1.749 19.165 1.00 95.06 82 LEU A CA 1
ATOM 632 C C . LEU A 1 82 ? -10.122 -0.778 18.287 1.00 95.06 82 LEU A C 1
ATOM 634 O O . LEU A 1 82 ? -9.492 -1.213 17.320 1.00 95.06 82 LEU A O 1
ATOM 638 N N . TYR A 1 83 ? -10.118 0.513 18.628 1.00 96.12 83 TYR A N 1
ATOM 639 C CA . TYR A 1 83 ? -9.360 1.513 17.879 1.00 96.12 83 TYR A CA 1
ATOM 640 C C . TYR A 1 83 ? -7.858 1.211 17.904 1.00 96.12 83 TYR A C 1
ATOM 642 O O . TYR A 1 83 ? -7.219 1.115 16.855 1.00 96.12 83 TYR A O 1
ATOM 650 N N . THR A 1 84 ? -7.297 1.004 19.096 1.00 96.50 84 THR A N 1
ATOM 651 C CA . THR A 1 84 ? -5.865 0.713 19.257 1.00 96.50 84 THR A CA 1
ATOM 652 C C . THR A 1 84 ? -5.476 -0.599 18.581 1.00 96.50 84 THR A C 1
ATOM 654 O O . THR A 1 84 ? -4.487 -0.627 17.852 1.00 96.50 84 THR A O 1
ATOM 657 N N . HIS A 1 85 ? -6.282 -1.655 18.718 1.00 97.38 85 HIS A N 1
ATOM 658 C CA . HIS A 1 85 ? -6.066 -2.935 18.041 1.00 97.38 85 HIS A CA 1
ATOM 659 C C . HIS A 1 85 ? -5.941 -2.774 16.518 1.00 97.38 85 HIS A C 1
ATOM 661 O O . HIS A 1 85 ? -4.954 -3.221 15.930 1.00 97.38 85 HIS A O 1
ATOM 667 N N . HIS A 1 86 ? -6.890 -2.081 15.879 1.00 95.06 86 HIS A N 1
ATOM 668 C CA . HIS A 1 86 ? -6.850 -1.875 14.430 1.00 95.06 86 HIS A CA 1
ATOM 669 C C . HIS A 1 86 ? -5.665 -0.997 14.009 1.00 95.06 86 HIS A C 1
ATOM 671 O O . HIS A 1 86 ? -5.037 -1.285 12.991 1.00 95.06 86 HIS A O 1
ATOM 677 N N . GLN A 1 87 ? -5.302 0.025 14.793 1.00 96.19 87 GLN A N 1
ATOM 678 C CA . GLN A 1 87 ? -4.150 0.874 14.471 1.00 96.19 87 GLN A CA 1
ATOM 679 C C . GLN A 1 87 ? -2.802 0.155 14.623 1.00 96.19 87 GLN A C 1
ATOM 681 O O . GLN A 1 87 ? -1.900 0.351 13.807 1.00 96.19 87 GLN A O 1
ATOM 686 N N . TYR A 1 88 ? -2.658 -0.742 15.600 1.00 96.94 88 TYR A N 1
ATOM 687 C CA . TYR A 1 88 ? -1.463 -1.584 15.695 1.00 96.94 88 TYR A CA 1
ATOM 688 C C . TYR A 1 88 ? -1.359 -2.563 14.523 1.00 96.94 88 TYR A C 1
ATOM 690 O O . TYR A 1 88 ? -0.275 -2.728 13.956 1.00 96.94 88 TYR A O 1
ATOM 698 N N . ILE A 1 89 ? -2.482 -3.155 14.100 1.00 95.94 89 ILE A N 1
ATOM 699 C CA . ILE A 1 89 ? -2.520 -3.990 12.892 1.00 95.94 89 ILE A CA 1
ATOM 700 C C . ILE A 1 89 ? -2.093 -3.174 11.672 1.00 95.94 89 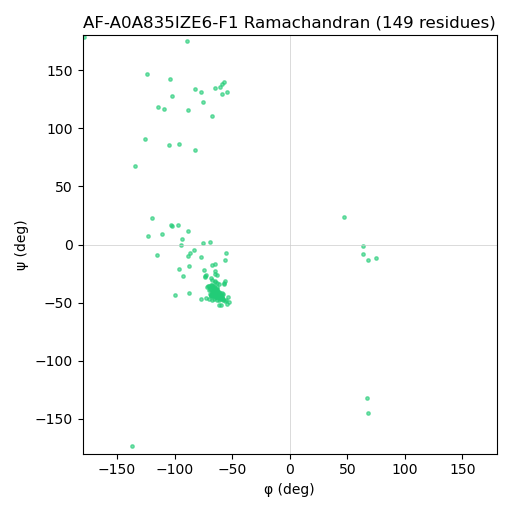ILE A C 1
ATOM 702 O O . ILE A 1 89 ? -1.256 -3.649 10.908 1.00 95.94 89 ILE A O 1
ATOM 706 N N . VAL A 1 90 ? -2.603 -1.945 11.515 1.00 97.12 90 VAL A N 1
ATOM 707 C CA . VAL A 1 90 ? -2.208 -1.007 10.446 1.00 97.12 90 VAL A CA 1
ATOM 708 C C . VAL A 1 90 ? -0.698 -0.797 10.415 1.00 97.12 90 VAL A C 1
ATOM 710 O O . VAL A 1 90 ? -0.106 -0.854 9.336 1.00 97.12 90 VAL A O 1
ATOM 713 N N . GLY A 1 91 ? -0.069 -0.590 11.574 1.00 93.38 91 GLY A N 1
ATOM 714 C CA . GLY A 1 91 ? 1.385 -0.470 11.678 1.00 93.38 91 GLY A CA 1
ATOM 715 C C . GLY A 1 91 ? 2.110 -1.707 11.144 1.00 93.38 91 GLY A C 1
ATOM 716 O O . GLY A 1 91 ? 3.013 -1.579 10.317 1.00 93.38 91 GLY A O 1
ATOM 717 N N . PHE A 1 92 ? 1.670 -2.902 11.546 1.00 95.25 92 PHE A N 1
ATOM 718 C CA . PHE A 1 92 ? 2.280 -4.168 11.131 1.00 95.25 92 PHE A CA 1
ATOM 719 C C . PHE A 1 92 ? 2.136 -4.441 9.625 1.00 95.25 92 PHE A C 1
ATOM 721 O O . PHE A 1 92 ? 3.097 -4.806 8.950 1.00 95.25 92 PHE A O 1
ATOM 728 N N . ILE A 1 93 ? 0.947 -4.225 9.059 1.00 96.06 93 ILE A N 1
ATOM 729 C CA . ILE A 1 93 ? 0.723 -4.433 7.620 1.00 96.06 93 ILE A CA 1
ATOM 730 C C . ILE A 1 93 ? 1.371 -3.334 6.768 1.00 96.06 93 ILE A C 1
ATOM 732 O O . ILE A 1 93 ? 1.770 -3.612 5.638 1.00 96.06 93 ILE A O 1
ATOM 736 N N . MET A 1 94 ? 1.547 -2.113 7.293 1.00 95.25 94 MET A N 1
ATOM 737 C CA . MET A 1 94 ? 2.284 -1.059 6.586 1.00 95.25 94 MET A CA 1
ATOM 738 C C . MET A 1 94 ? 3.767 -1.390 6.450 1.00 95.25 94 MET A C 1
ATOM 740 O O . MET A 1 94 ? 4.313 -1.274 5.352 1.00 95.25 94 MET A O 1
ATOM 744 N N . THR A 1 95 ? 4.424 -1.807 7.534 1.00 95.94 95 THR A N 1
ATOM 745 C CA . THR A 1 95 ? 5.834 -2.215 7.470 1.00 95.94 95 THR A CA 1
ATOM 746 C C . THR A 1 95 ? 6.003 -3.444 6.581 1.00 95.94 95 THR A C 1
ATOM 748 O O . THR A 1 95 ? 6.922 -3.472 5.764 1.00 95.94 95 THR A O 1
ATOM 751 N N . GLY A 1 96 ? 5.071 -4.403 6.641 1.00 95.88 96 GLY A N 1
ATOM 752 C CA . GLY A 1 96 ? 5.026 -5.553 5.734 1.00 95.88 96 GLY A CA 1
ATOM 753 C C . GLY A 1 96 ? 4.919 -5.165 4.254 1.00 95.88 96 GLY A C 1
ATOM 754 O O . GLY A 1 96 ? 5.649 -5.709 3.424 1.00 95.88 96 GLY A O 1
ATOM 755 N N . ALA A 1 97 ? 4.074 -4.187 3.911 1.00 96.38 97 ALA A N 1
ATOM 756 C CA . ALA A 1 97 ? 3.931 -3.702 2.537 1.00 96.38 97 ALA A CA 1
ATOM 757 C C . ALA A 1 97 ? 5.252 -3.145 1.978 1.00 96.38 97 ALA A C 1
ATOM 759 O O . ALA A 1 97 ? 5.662 -3.511 0.874 1.00 96.38 97 ALA A O 1
ATOM 760 N N . PHE A 1 98 ? 5.957 -2.312 2.752 1.00 95.62 98 PHE A N 1
ATOM 761 C CA . PHE A 1 98 ? 7.259 -1.782 2.336 1.00 95.62 98 PHE A CA 1
ATOM 762 C C . PHE A 1 98 ? 8.362 -2.836 2.337 1.00 95.62 98 PHE A C 1
ATOM 764 O O . PHE A 1 98 ? 9.205 -2.807 1.445 1.00 95.62 98 PHE A O 1
ATOM 771 N N . ALA A 1 99 ? 8.352 -3.781 3.279 1.00 96.81 99 ALA A N 1
ATOM 772 C CA . ALA A 1 99 ? 9.306 -4.886 3.291 1.00 96.81 99 ALA A CA 1
ATOM 773 C C . ALA A 1 99 ? 9.187 -5.725 2.010 1.00 96.81 99 ALA A C 1
ATOM 775 O O . ALA A 1 99 ? 10.187 -5.978 1.340 1.00 96.81 99 ALA A O 1
ATOM 776 N N . HIS A 1 100 ? 7.966 -6.086 1.608 1.00 96.81 100 HIS A N 1
ATOM 777 C CA . HIS A 1 100 ? 7.739 -6.800 0.352 1.00 96.81 100 HIS A CA 1
ATOM 778 C C . HIS A 1 100 ? 8.053 -5.953 -0.887 1.00 96.81 100 HIS A C 1
ATOM 780 O O . HIS A 1 100 ? 8.616 -6.483 -1.844 1.00 96.81 100 HIS A O 1
ATOM 786 N N . GLY A 1 101 ? 7.789 -4.643 -0.851 1.00 94.12 101 GLY A N 1
ATOM 787 C CA . GLY A 1 101 ? 8.230 -3.716 -1.896 1.00 94.12 101 GLY A CA 1
ATOM 788 C C . GLY A 1 101 ? 9.756 -3.667 -2.044 1.00 94.12 101 GLY A C 1
ATOM 789 O O . GLY A 1 101 ? 10.270 -3.728 -3.158 1.00 94.12 101 GLY A O 1
ATOM 790 N N . ALA A 1 102 ? 10.496 -3.632 -0.935 1.00 95.88 102 ALA A N 1
ATOM 791 C CA . ALA A 1 102 ? 11.958 -3.661 -0.945 1.00 95.88 102 ALA A CA 1
ATOM 792 C C . ALA A 1 102 ? 12.508 -5.002 -1.460 1.00 95.88 102 ALA A C 1
ATOM 794 O O . ALA A 1 102 ? 13.436 -5.014 -2.267 1.00 95.88 102 ALA A O 1
ATOM 795 N N . ILE A 1 103 ? 11.908 -6.128 -1.054 1.00 95.81 103 ILE A N 1
ATOM 796 C CA . ILE A 1 103 ? 12.282 -7.460 -1.560 1.00 95.81 103 ILE A CA 1
ATOM 797 C C . ILE A 1 103 ? 12.066 -7.542 -3.075 1.00 95.81 103 ILE A C 1
ATOM 799 O O . ILE A 1 103 ? 12.933 -8.054 -3.782 1.00 95.81 103 ILE A O 1
ATOM 803 N N . PHE A 1 104 ? 10.956 -7.001 -3.583 1.00 96.31 104 PHE A N 1
ATOM 804 C CA . PHE A 1 104 ? 10.702 -6.913 -5.020 1.00 96.31 104 PHE A CA 1
ATOM 805 C C . PHE A 1 104 ? 11.837 -6.184 -5.757 1.00 96.31 104 PHE A C 1
ATOM 807 O O . PHE A 1 104 ? 12.347 -6.713 -6.743 1.00 96.31 104 PHE A O 1
ATOM 814 N N . PHE A 1 105 ? 12.283 -5.026 -5.256 1.00 94.50 105 PHE A N 1
ATOM 815 C CA . PHE A 1 105 ? 13.357 -4.253 -5.894 1.00 94.50 105 PHE A CA 1
ATOM 816 C C . PHE A 1 105 ? 14.705 -4.978 -5.945 1.00 94.50 105 PHE A C 1
ATOM 818 O O . PHE A 1 105 ? 15.512 -4.687 -6.823 1.00 94.50 105 PHE A O 1
ATOM 825 N N . ILE A 1 106 ? 14.961 -5.904 -5.022 1.00 95.06 106 ILE A N 1
ATOM 826 C CA . ILE A 1 106 ? 16.214 -6.669 -4.978 1.00 95.06 106 ILE A CA 1
ATOM 827 C C . ILE A 1 106 ? 16.126 -7.925 -5.847 1.00 95.06 106 ILE A C 1
ATOM 829 O O . ILE A 1 106 ? 17.094 -8.284 -6.512 1.00 95.06 106 ILE A O 1
ATOM 833 N N . ARG A 1 107 ? 14.991 -8.627 -5.796 1.00 96.00 107 ARG A N 1
ATOM 834 C CA . ARG A 1 107 ? 14.877 -9.992 -6.318 1.00 96.00 107 ARG A CA 1
ATOM 835 C C . ARG A 1 107 ? 14.243 -10.065 -7.703 1.00 96.00 107 ARG A C 1
ATOM 837 O O . ARG A 1 107 ? 14.714 -10.828 -8.539 1.00 96.00 107 ARG A O 1
ATOM 844 N N . ASP A 1 108 ? 13.169 -9.314 -7.920 1.00 94.19 108 ASP A N 1
ATOM 845 C CA . ASP A 1 108 ? 12.282 -9.511 -9.072 1.00 94.19 108 ASP A CA 1
ATOM 846 C C . ASP A 1 108 ? 12.287 -8.304 -10.035 1.00 94.19 108 ASP A C 1
ATOM 848 O O . ASP A 1 108 ? 11.731 -8.382 -11.131 1.00 94.19 108 ASP A O 1
ATOM 852 N N . TYR A 1 109 ? 12.904 -7.179 -9.656 1.00 94.06 109 TYR A N 1
ATOM 853 C CA . TYR A 1 109 ? 12.984 -5.989 -10.501 1.00 94.06 109 TYR A CA 1
ATOM 854 C C . TYR A 1 109 ? 14.015 -6.153 -11.625 1.00 94.06 109 TYR A C 1
ATOM 856 O O . TYR A 1 109 ? 15.203 -6.354 -11.376 1.00 94.06 109 TYR A O 1
ATOM 864 N N . ASN A 1 110 ? 13.564 -5.993 -12.872 1.00 93.75 110 ASN A N 1
ATOM 865 C CA . ASN A 1 110 ? 14.422 -5.982 -14.055 1.00 93.75 110 ASN A CA 1
ATOM 866 C C . ASN A 1 110 ? 14.509 -4.557 -14.652 1.00 93.75 110 ASN A C 1
ATOM 868 O O . ASN A 1 110 ? 13.483 -4.050 -15.126 1.00 93.75 110 ASN A O 1
ATOM 872 N N . PRO A 1 111 ? 15.696 -3.916 -14.675 1.00 90.94 111 PRO A N 1
ATOM 873 C CA . PRO A 1 111 ? 15.860 -2.560 -15.201 1.00 90.94 111 PRO A CA 1
ATOM 874 C C . PRO A 1 111 ? 15.652 -2.456 -16.719 1.00 90.94 111 PRO A C 1
ATOM 876 O O . PRO A 1 111 ? 15.155 -1.433 -17.176 1.00 90.94 111 PRO A O 1
ATOM 879 N N . GLU A 1 112 ? 15.956 -3.498 -17.498 1.00 89.81 112 GLU A N 1
ATOM 880 C CA . GLU A 1 112 ? 15.790 -3.481 -18.962 1.00 89.81 112 GLU A CA 1
ATOM 881 C C . GLU A 1 112 ? 14.306 -3.471 -19.350 1.00 89.81 112 GLU A C 1
ATOM 883 O O . GLU A 1 112 ? 13.862 -2.704 -20.202 1.00 89.81 112 GLU A O 1
ATOM 888 N N . GLN A 1 113 ? 13.493 -4.282 -18.667 1.00 87.12 113 GLN A N 1
ATOM 889 C CA . GLN A 1 113 ? 12.045 -4.334 -18.906 1.00 87.12 113 GLN A CA 1
ATOM 890 C C . GLN A 1 113 ? 11.335 -3.048 -18.464 1.00 87.12 113 GLN A C 1
ATOM 892 O O . GLN A 1 113 ? 10.312 -2.666 -19.037 1.00 87.12 113 GLN A O 1
ATOM 897 N N . ASN A 1 114 ? 11.887 -2.369 -17.456 1.00 88.75 114 ASN A N 1
ATOM 898 C CA . ASN A 1 114 ? 11.317 -1.168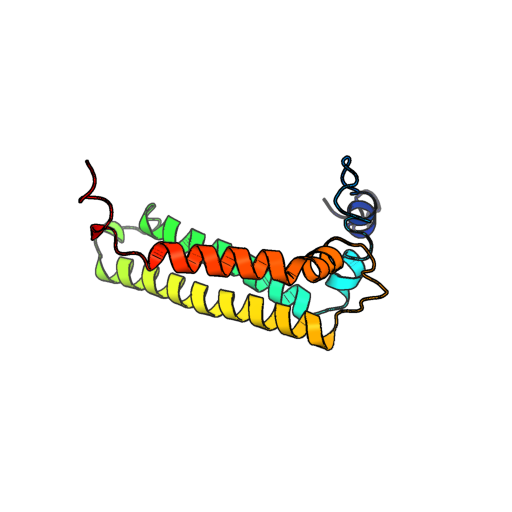 -16.857 1.00 88.75 114 ASN A CA 1
ATOM 899 C C . ASN A 1 114 ? 12.003 0.128 -17.332 1.00 88.75 114 ASN A C 1
ATOM 901 O O . ASN A 1 114 ? 11.795 1.179 -16.733 1.00 88.75 114 ASN A O 1
ATOM 905 N N . GLU A 1 115 ? 12.774 0.088 -18.422 1.00 87.88 115 GLU A N 1
ATOM 906 C CA . GLU A 1 115 ? 13.506 1.253 -18.932 1.00 87.88 115 GLU A CA 1
ATOM 907 C C . GLU A 1 115 ? 12.573 2.454 -19.172 1.00 87.88 115 GLU A C 1
ATOM 909 O O . GLU A 1 115 ? 11.507 2.308 -19.779 1.00 87.88 115 GLU A O 1
ATOM 914 N N . ASP A 1 116 ? 12.957 3.632 -18.670 1.00 88.38 116 ASP A N 1
ATOM 915 C CA . ASP A 1 116 ? 12.231 4.910 -18.787 1.00 88.38 116 ASP A CA 1
ATOM 916 C C . ASP A 1 116 ? 10.722 4.830 -18.458 1.00 88.38 116 ASP A C 1
ATOM 918 O O . ASP A 1 116 ? 9.909 5.632 -18.919 1.00 88.38 116 ASP A O 1
ATOM 922 N N . ASN A 1 117 ? 10.296 3.846 -17.667 1.00 90.00 117 ASN A N 1
ATOM 923 C CA . ASN A 1 117 ? 8.926 3.785 -17.176 1.00 90.00 117 ASN A CA 1
ATOM 924 C C . ASN A 1 117 ? 8.790 4.547 -15.848 1.00 90.00 117 ASN A C 1
ATOM 926 O O . ASN A 1 117 ? 9.763 5.043 -15.274 1.00 90.00 117 ASN A O 1
ATOM 930 N N . VAL A 1 118 ? 7.564 4.650 -15.332 1.00 91.12 118 VAL A N 1
ATOM 931 C CA . VAL A 1 118 ? 7.310 5.366 -14.068 1.00 91.12 118 VAL A CA 1
ATOM 932 C C . VAL A 1 118 ? 8.127 4.833 -12.885 1.00 91.12 118 VAL A C 1
ATOM 934 O O . VAL A 1 118 ? 8.481 5.614 -12.005 1.00 91.12 118 VAL A O 1
ATOM 937 N N . LEU A 1 119 ? 8.448 3.537 -12.862 1.00 90.94 119 LEU A N 1
ATOM 938 C CA . LEU A 1 119 ? 9.169 2.896 -11.766 1.00 90.94 119 LEU A CA 1
ATOM 939 C C . LEU A 1 119 ? 10.665 3.221 -11.818 1.00 90.94 119 LEU A C 1
ATOM 941 O O . LEU A 1 119 ? 11.224 3.641 -10.805 1.00 90.94 119 LEU A O 1
ATOM 945 N N . ALA A 1 120 ? 11.288 3.116 -12.994 1.00 92.00 120 ALA A N 1
ATOM 946 C CA . ALA A 1 120 ? 12.682 3.516 -13.188 1.00 92.00 120 ALA A CA 1
ATOM 947 C C . ALA A 1 120 ? 12.893 4.995 -12.839 1.00 92.00 120 ALA A C 1
ATOM 949 O O . ALA A 1 120 ? 13.808 5.339 -12.096 1.00 92.00 120 ALA A O 1
ATOM 950 N N . ARG A 1 121 ? 11.961 5.866 -13.239 1.00 90.62 121 ARG A N 1
ATOM 951 C CA . ARG A 1 121 ? 12.067 7.305 -12.961 1.00 90.62 121 ARG A CA 1
ATOM 952 C C . ARG A 1 121 ? 12.004 7.654 -11.475 1.00 90.62 121 ARG A C 1
ATOM 954 O O . ARG A 1 121 ? 12.635 8.627 -11.060 1.00 90.62 121 ARG A O 1
ATOM 961 N N . ILE A 1 122 ? 11.258 6.891 -10.670 1.00 92.25 122 ILE A N 1
ATOM 962 C CA . ILE A 1 122 ? 11.266 7.046 -9.205 1.00 92.25 122 ILE A CA 1
ATOM 963 C C . ILE A 1 122 ? 12.659 6.726 -8.652 1.00 92.25 122 ILE A C 1
ATOM 965 O O . ILE A 1 122 ? 13.139 7.438 -7.770 1.00 92.25 122 ILE A O 1
ATOM 969 N N . LEU A 1 123 ? 13.323 5.696 -9.186 1.00 92.38 123 LEU A N 1
ATOM 970 C CA . LEU A 1 123 ? 14.675 5.314 -8.773 1.00 92.38 123 LEU A CA 1
ATOM 971 C C . LEU A 1 123 ? 15.720 6.356 -9.188 1.00 92.38 123 LEU A C 1
ATOM 973 O O . LEU A 1 123 ? 16.595 6.674 -8.381 1.00 92.38 123 LEU A O 1
ATOM 977 N N . ASP A 1 124 ? 15.590 6.949 -10.376 1.00 92.75 124 ASP A N 1
ATOM 978 C CA . ASP A 1 124 ? 16.495 8.008 -10.852 1.00 92.75 124 ASP A CA 1
ATOM 979 C C . ASP A 1 124 ? 16.455 9.253 -9.953 1.00 92.75 124 ASP A C 1
ATOM 981 O O . ASP A 1 124 ? 17.469 9.911 -9.729 1.00 92.75 124 ASP A O 1
ATOM 985 N N . HIS A 1 125 ? 15.285 9.558 -9.382 1.00 93.56 125 HIS A N 1
ATOM 986 C CA . HIS A 1 125 ? 15.072 10.717 -8.510 1.00 93.56 125 HIS A CA 1
ATOM 987 C C . HIS A 1 125 ? 15.014 10.346 -7.016 1.00 93.56 125 HIS A C 1
ATOM 989 O O . HIS A 1 125 ? 14.555 11.148 -6.196 1.00 93.56 125 HIS A O 1
ATOM 995 N N . LYS A 1 126 ? 15.493 9.155 -6.626 1.00 94.69 126 LYS A N 1
ATOM 996 C CA . LYS A 1 126 ? 15.392 8.641 -5.245 1.00 94.69 126 LYS A CA 1
ATOM 997 C C . LYS A 1 126 ? 16.018 9.561 -4.193 1.00 94.69 126 LYS A C 1
ATOM 999 O O . LYS A 1 126 ? 15.503 9.658 -3.080 1.00 94.69 126 LYS A O 1
ATOM 1004 N N . GLU A 1 127 ? 17.099 10.261 -4.541 1.00 95.06 127 GLU A N 1
ATOM 1005 C CA . GLU A 1 127 ? 17.797 11.170 -3.625 1.00 95.06 127 GLU A CA 1
ATOM 1006 C C . GLU A 1 127 ? 16.981 12.437 -3.356 1.00 95.06 127 GLU A C 1
ATOM 1008 O O . GLU A 1 127 ? 16.944 12.920 -2.226 1.00 95.06 127 GLU A O 1
ATOM 1013 N N . ALA A 1 128 ? 16.264 12.946 -4.362 1.00 94.00 128 ALA A N 1
ATOM 1014 C CA . ALA A 1 128 ? 15.356 14.078 -4.195 1.00 94.00 128 ALA A CA 1
ATOM 1015 C C . ALA A 1 128 ? 14.146 13.699 -3.325 1.00 94.00 128 ALA A C 1
ATOM 1017 O O . ALA A 1 128 ? 13.747 14.460 -2.446 1.00 94.00 128 ALA A O 1
ATOM 1018 N N . ILE A 1 129 ? 13.599 12.495 -3.522 1.00 92.50 129 ILE A N 1
ATOM 1019 C CA . ILE A 1 129 ? 12.498 11.972 -2.700 1.00 92.50 129 ILE A CA 1
ATOM 1020 C C . ILE A 1 129 ? 12.956 11.801 -1.246 1.00 92.50 129 ILE A C 1
ATOM 1022 O O . ILE A 1 129 ? 12.293 12.259 -0.315 1.00 92.50 129 ILE A O 1
ATOM 1026 N N . THR A 1 130 ? 14.116 11.176 -1.044 1.00 92.00 130 THR A N 1
ATOM 1027 C CA . THR A 1 130 ? 14.649 10.888 0.293 1.00 92.00 130 THR A CA 1
ATOM 1028 C C . THR A 1 130 ? 15.075 12.162 1.023 1.00 92.00 130 THR A C 1
ATOM 1030 O O . THR A 1 130 ? 14.861 12.270 2.230 1.00 92.00 130 THR A O 1
ATOM 1033 N N . SER A 1 131 ? 15.660 13.140 0.328 1.00 92.56 131 SER A N 1
ATOM 1034 C CA . SER A 1 131 ? 16.057 14.415 0.935 1.00 92.56 131 SER A CA 1
ATOM 1035 C C . SER A 1 131 ? 14.850 15.243 1.369 1.00 92.56 131 SER A C 1
ATOM 1037 O O . SER A 1 131 ? 14.849 15.755 2.487 1.00 92.56 131 SER A O 1
ATOM 1039 N N . TYR A 1 132 ? 13.795 15.304 0.552 1.00 91.44 132 TYR A N 1
ATOM 1040 C CA . TYR A 1 132 ? 12.556 15.983 0.922 1.00 91.44 132 TYR A CA 1
ATOM 1041 C C . TYR A 1 132 ? 11.883 15.324 2.133 1.00 91.44 132 TYR A C 1
ATOM 1043 O O . TYR A 1 132 ? 11.494 16.013 3.073 1.00 91.44 132 TYR A O 1
ATOM 1051 N N . LEU A 1 133 ? 11.816 13.989 2.165 1.00 89.12 133 LEU A N 1
ATOM 1052 C CA . LEU A 1 133 ? 11.248 13.258 3.302 1.00 89.12 133 LEU A CA 1
ATOM 1053 C C . LEU A 1 133 ? 12.033 13.504 4.602 1.00 89.12 133 LEU A C 1
ATOM 1055 O O . LEU A 1 133 ? 11.440 13.695 5.661 1.00 89.12 133 LEU A O 1
ATOM 1059 N N . LYS A 1 134 ? 13.369 13.540 4.523 1.00 88.25 134 LYS A N 1
ATOM 1060 C CA . LYS A 1 134 ? 14.231 13.898 5.662 1.00 88.25 134 LYS A CA 1
ATOM 1061 C C . LYS A 1 134 ? 14.009 15.341 6.118 1.00 88.25 134 LYS A C 1
ATOM 1063 O O . LYS A 1 134 ? 14.027 15.600 7.317 1.00 88.25 134 LYS A O 1
ATOM 1068 N N . ALA A 1 135 ? 13.806 16.266 5.183 1.00 85.31 135 ALA A N 1
ATOM 1069 C CA . ALA A 1 135 ? 13.531 17.662 5.503 1.00 85.31 135 ALA A CA 1
ATOM 1070 C C . ALA A 1 135 ? 12.194 17.828 6.240 1.00 85.31 135 ALA A C 1
ATOM 1072 O O . ALA A 1 135 ? 12.123 18.619 7.175 1.00 85.31 135 ALA A O 1
ATOM 1073 N N . GLU A 1 136 ? 11.162 17.064 5.869 1.00 81.44 136 GLU A N 1
ATOM 1074 C CA . GLU A 1 136 ? 9.881 17.068 6.585 1.00 81.44 136 GLU A CA 1
ATOM 1075 C C . GLU A 1 136 ? 10.038 16.581 8.029 1.00 81.44 136 GLU A C 1
ATOM 1077 O O . GLU A 1 136 ? 9.584 17.254 8.947 1.00 81.44 136 GLU A O 1
ATOM 1082 N N . LEU A 1 137 ? 10.782 15.490 8.248 1.00 74.44 137 LEU A N 1
ATOM 1083 C CA . LEU A 1 137 ? 11.078 14.998 9.599 1.00 74.44 137 LEU A CA 1
ATOM 1084 C C . LEU A 1 137 ? 11.775 16.059 10.469 1.00 74.44 137 LEU A C 1
ATOM 1086 O O . LEU A 1 137 ? 11.560 16.109 11.676 1.00 74.44 137 LEU A O 1
ATOM 1090 N N . PHE A 1 138 ? 12.603 16.916 9.864 1.00 76.25 138 PHE A N 1
ATOM 1091 C CA . PHE A 1 138 ? 13.297 17.972 10.595 1.00 76.25 138 PHE A CA 1
ATOM 1092 C C . PHE A 1 138 ? 12.371 19.126 11.018 1.00 76.25 138 PHE A C 1
ATOM 1094 O O .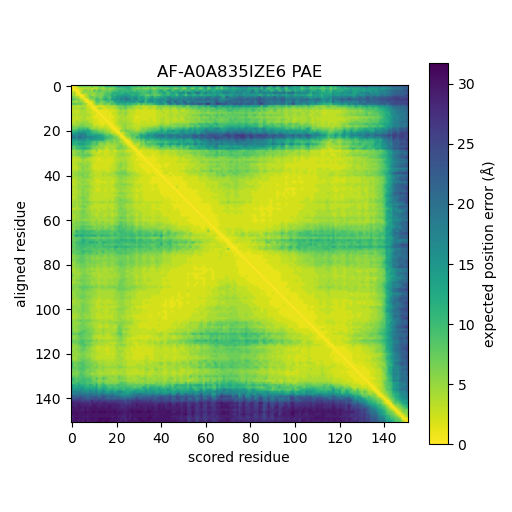 PHE A 1 138 ? 12.643 19.788 12.023 1.00 76.25 138 PHE A O 1
ATOM 1101 N N . LYS A 1 139 ? 11.261 19.365 10.305 1.00 73.75 139 LYS A N 1
ATOM 1102 C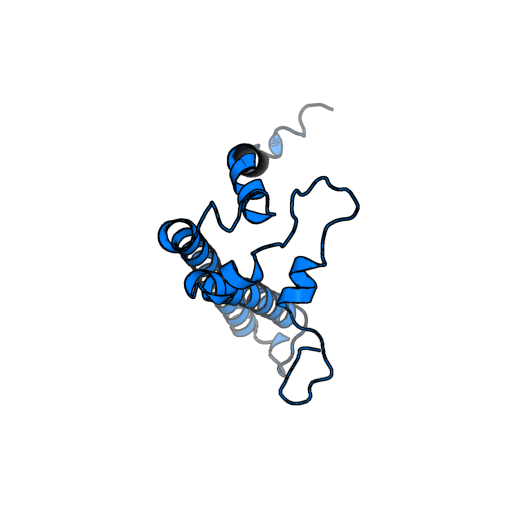 CA . LYS A 1 139 ? 10.308 20.432 10.661 1.00 73.75 139 LYS A CA 1
ATOM 1103 C C . LYS A 1 139 ? 9.651 20.194 12.019 1.00 73.75 139 LYS A C 1
ATOM 1105 O O . LYS A 1 139 ? 9.494 21.147 12.775 1.00 73.75 139 LYS A O 1
ATOM 1110 N N . ASP A 1 140 ? 9.360 18.941 12.354 1.00 61.66 140 ASP A N 1
ATOM 1111 C CA . ASP A 1 140 ? 8.744 18.567 13.634 1.00 61.66 140 ASP A CA 1
ATOM 1112 C C . ASP A 1 140 ? 9.738 18.581 14.813 1.00 61.66 140 ASP A C 1
ATOM 1114 O O . ASP A 1 140 ? 9.336 18.502 15.972 1.00 61.66 140 ASP A O 1
ATOM 1118 N N . SER A 1 141 ? 11.043 18.700 14.536 1.00 59.53 141 SER A N 1
ATOM 1119 C CA . SER A 1 141 ? 12.103 18.770 15.554 1.00 59.53 141 SER A CA 1
ATOM 1120 C C . SER A 1 141 ? 12.519 20.193 15.955 1.00 59.53 141 SER A C 1
ATOM 1122 O O . SER A 1 141 ? 13.373 20.349 16.828 1.00 59.53 141 SER A O 1
ATOM 1124 N N . ILE A 1 142 ? 11.917 21.234 15.366 1.00 56.44 142 ILE A N 1
ATOM 1125 C CA . ILE A 1 142 ? 12.077 22.618 15.835 1.00 56.44 142 ILE A CA 1
ATOM 1126 C C . ILE A 1 142 ? 10.993 22.878 16.895 1.00 56.44 142 ILE A C 1
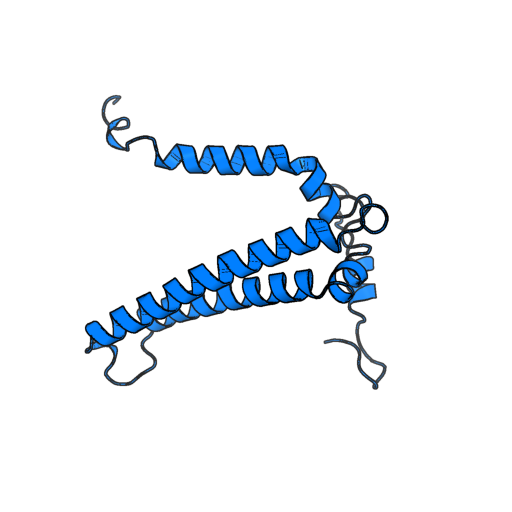ATOM 1128 O O . ILE A 1 142 ? 9.809 22.842 16.554 1.00 56.44 142 ILE A O 1
ATOM 1132 N N . PRO A 1 143 ? 11.342 23.143 18.170 1.00 50.41 143 PRO A N 1
ATOM 1133 C CA . PRO A 1 143 ? 10.341 23.466 19.179 1.00 50.41 143 PRO A CA 1
ATOM 1134 C C . PRO A 1 143 ? 9.552 24.713 18.757 1.00 50.41 143 PRO A C 1
ATOM 1136 O O . PRO A 1 143 ? 10.130 25.748 18.419 1.00 50.41 143 PRO A O 1
ATOM 1139 N N . GLN A 1 144 ? 8.219 24.612 18.804 1.00 55.09 144 GLN A N 1
ATOM 1140 C CA . GLN A 1 144 ? 7.272 25.706 18.532 1.00 55.09 144 GLN A CA 1
ATOM 1141 C C . GLN A 1 144 ? 7.512 26.942 19.429 1.00 55.09 144 GLN A C 1
ATOM 1143 O O . GLN A 1 144 ? 7.042 28.034 19.116 1.00 55.09 144 GLN A O 1
ATOM 1148 N N . ASP A 1 145 ? 8.309 26.801 20.491 1.00 47.94 145 ASP A N 1
ATOM 1149 C CA . ASP A 1 145 ? 8.693 27.867 21.420 1.00 47.94 145 ASP A CA 1
ATOM 1150 C C . ASP A 1 145 ? 9.606 28.941 20.797 1.00 47.94 145 ASP A C 1
ATOM 1152 O O . ASP A 1 145 ? 9.706 30.047 21.328 1.00 47.94 145 ASP A O 1
ATOM 1156 N N . PHE A 1 146 ? 10.261 28.671 19.659 1.00 46.62 146 PHE A N 1
ATOM 1157 C CA . PHE A 1 146 ? 11.128 29.664 19.002 1.00 46.62 146 PHE A CA 1
ATOM 1158 C C . PHE A 1 146 ? 10.371 30.610 18.047 1.00 46.62 146 PHE A C 1
ATOM 1160 O O . PHE A 1 146 ? 10.939 31.592 17.575 1.00 46.62 146 PHE A O 1
ATOM 1167 N N . MET A 1 147 ? 9.080 30.361 17.787 1.00 43.47 147 MET A N 1
ATOM 1168 C CA . MET A 1 147 ? 8.233 31.182 16.904 1.00 43.47 147 MET A CA 1
ATOM 1169 C C . MET A 1 147 ? 7.376 32.216 17.669 1.00 43.47 147 MET A C 1
ATOM 1171 O O . MET A 1 147 ? 6.421 32.749 17.119 1.00 43.47 147 MET A O 1
ATOM 1175 N N . PHE A 1 148 ? 7.704 32.518 18.931 1.00 41.31 148 PHE A N 1
ATOM 1176 C CA . PHE A 1 148 ? 7.011 33.538 19.741 1.00 41.31 148 PHE A CA 1
ATOM 1177 C C . PHE A 1 148 ? 7.924 34.656 20.285 1.00 41.31 148 PHE A C 1
ATOM 1179 O O . PHE A 1 148 ? 7.463 35.487 21.060 1.00 41.31 148 PHE A O 1
ATOM 1186 N N . ILE A 1 149 ? 9.202 34.723 19.880 1.00 42.00 149 ILE A N 1
ATOM 1187 C CA . ILE A 1 149 ? 10.168 35.724 20.399 1.00 42.00 149 ILE A CA 1
ATOM 1188 C C . ILE A 1 149 ? 10.564 36.773 19.336 1.00 42.00 149 ILE A C 1
ATOM 1190 O O . ILE A 1 149 ? 11.444 37.599 19.555 1.00 42.00 149 ILE A O 1
ATOM 1194 N N . THR A 1 150 ? 9.900 36.805 18.178 1.00 42.84 150 THR A N 1
ATOM 1195 C CA . THR A 1 150 ? 10.119 37.864 17.175 1.00 42.84 150 THR A CA 1
ATOM 1196 C C . THR A 1 150 ? 8.803 38.417 16.632 1.00 42.84 150 THR A C 1
ATOM 1198 O O . THR A 1 150 ? 8.482 38.230 15.461 1.00 42.84 150 THR A O 1
ATOM 1201 N N . THR A 1 151 ? 8.055 39.107 17.487 1.00 50.62 151 THR A N 1
ATOM 1202 C CA . THR A 1 151 ? 7.106 40.172 17.117 1.00 50.62 151 THR A CA 1
ATOM 1203 C C . THR A 1 151 ? 7.059 41.191 18.236 1.00 50.62 151 THR A C 1
ATOM 1205 O O . THR A 1 151 ? 6.978 40.732 19.398 1.00 50.62 151 THR A O 1
#